Protein AF-A0A9D0NXW2-F1 (afdb_monomer_lite)

Sequence (133 aa):
DLGRDDPGRIAQLAGTERLMARVRELRPDYYYGGVYLFYGVYYGGRAPMLGGDFAKAEQNFARAGEVTGGKLLMIDVLQAEYLERQRLERQRFRQLLERVINDPVGSFPEMALANQIARQRARHLLAREADWF

Foldseek 3Di:
DQPLVDPVSVVVVVVVVVVLVVCCVPPCCPPLNVSLLVQLLVQQQDDVVSNHDLVSNVVSLVVSCVSNVVQQLLSLLSCLVRHCLSVVVLVSSLVSLVCLLPPDQPSPVVCNVSSVVSNVSSVVVVVCSVVRD

Radius of gyration: 14.72 Å; chains: 1; bounding box: 40×32×39 Å

Secondary structure (DSSP, 8-state):
---TT-HHHHHHHHHHHHHHHHHHHH-TTHHHHHHHHHHHHHHHTS-GGGT--HHHHHHHHHHHHHHTTT--THHHHHHIIIIIHHHT-HHHHHHHHHHHHHSPTTSSGGGHHHHHHHHHHHHHHHHTHHHH-

pLDDT: mean 92.66, std 10.64, range [49.94, 98.81]

Structure (mmCIF, N/CA/C/O backbone):
data_AF-A0A9D0NXW2-F1
#
_entry.id   AF-A0A9D0NXW2-F1
#
loop_
_atom_site.group_PDB
_atom_site.id
_atom_site.type_symbol
_atom_site.label_atom_id
_atom_site.label_alt_id
_atom_site.label_comp_id
_atom_site.label_asym_id
_atom_site.label_entity_id
_atom_site.label_seq_id
_atom_site.pdbx_PDB_ins_code
_atom_site.Cartn_x
_atom_site.Cartn_y
_atom_site.Cartn_z
_atom_site.occupancy
_atom_site.B_iso_or_equiv
_atom_site.auth_seq_id
_atom_site.auth_comp_id
_atom_site.auth_asym_id
_atom_site.auth_atom_id
_atom_site.pdbx_PDB_model_num
ATOM 1 N N . ASP A 1 1 ? 6.777 -12.926 -1.938 1.00 49.94 1 ASP A N 1
ATOM 2 C CA . ASP A 1 1 ? 6.481 -13.490 -3.261 1.00 49.94 1 ASP A CA 1
ATOM 3 C C . ASP A 1 1 ? 5.053 -14.024 -3.239 1.00 49.94 1 ASP A C 1
ATOM 5 O O . ASP A 1 1 ? 4.720 -14.757 -2.316 1.00 49.94 1 ASP A O 1
ATOM 9 N N . LEU A 1 2 ? 4.183 -13.578 -4.151 1.00 55.66 2 LEU A N 1
ATOM 10 C CA . LEU A 1 2 ? 2.788 -14.047 -4.233 1.00 55.66 2 LEU A CA 1
ATOM 11 C C . LEU A 1 2 ? 2.678 -15.415 -4.939 1.00 55.66 2 LEU A C 1
ATOM 13 O O . LEU A 1 2 ? 1.563 -15.904 -5.122 1.00 55.66 2 LEU A O 1
ATOM 17 N N . GLY A 1 3 ? 3.810 -16.029 -5.316 1.00 55.75 3 GLY A N 1
ATOM 18 C CA . GLY A 1 3 ? 3.851 -17.247 -6.128 1.00 55.75 3 GLY A CA 1
ATOM 19 C C . GLY A 1 3 ? 3.289 -16.969 -7.517 1.00 55.75 3 GLY A C 1
ATOM 20 O O . GLY A 1 3 ? 2.368 -17.638 -7.976 1.00 55.75 3 GLY A O 1
ATOM 21 N N . ARG A 1 4 ? 3.769 -15.877 -8.127 1.00 58.50 4 ARG A N 1
ATOM 22 C CA . ARG A 1 4 ? 3.255 -15.328 -9.396 1.00 58.50 4 ARG A CA 1
ATOM 23 C C . ARG A 1 4 ? 3.471 -16.265 -10.590 1.00 58.50 4 ARG A C 1
ATOM 25 O O . ARG A 1 4 ? 2.862 -16.056 -11.632 1.00 58.50 4 ARG A O 1
ATOM 32 N N . ASP A 1 5 ? 4.331 -17.255 -10.421 1.00 62.09 5 ASP A N 1
ATOM 33 C CA . ASP A 1 5 ? 4.790 -18.254 -11.379 1.00 62.09 5 ASP A CA 1
ATOM 34 C C . ASP A 1 5 ? 4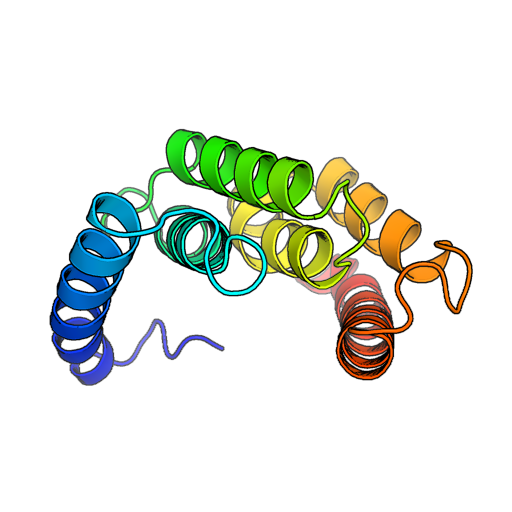.179 -19.650 -11.153 1.00 62.09 5 ASP A C 1
ATOM 36 O O . ASP A 1 5 ? 4.440 -20.554 -11.941 1.00 62.09 5 ASP A O 1
ATOM 40 N N . ASP A 1 6 ? 3.334 -19.830 -10.129 1.00 67.12 6 ASP A N 1
ATOM 41 C CA . ASP A 1 6 ? 2.669 -21.103 -9.822 1.00 67.12 6 ASP A CA 1
ATOM 42 C C . ASP A 1 6 ? 1.216 -21.130 -10.358 1.00 67.12 6 ASP A C 1
ATOM 44 O O . ASP A 1 6 ? 0.334 -20.450 -9.809 1.00 67.12 6 ASP A O 1
ATOM 48 N N . PRO A 1 7 ? 0.912 -21.952 -11.386 1.00 61.62 7 PRO A N 1
ATOM 49 C CA . PRO A 1 7 ? -0.432 -22.074 -11.951 1.00 61.62 7 PRO A CA 1
ATOM 50 C C . PRO A 1 7 ? -1.505 -22.501 -10.936 1.00 61.62 7 PRO A C 1
ATOM 52 O O . PRO A 1 7 ? -2.658 -22.080 -11.048 1.00 61.62 7 PRO A O 1
ATOM 55 N N . GLY A 1 8 ? -1.153 -23.293 -9.915 1.00 61.44 8 GLY A N 1
ATOM 56 C CA . GLY A 1 8 ? -2.091 -23.747 -8.882 1.00 61.44 8 GLY A CA 1
ATOM 57 C C . GLY A 1 8 ? -2.624 -22.607 -8.008 1.00 61.44 8 GLY A C 1
ATOM 58 O O . GLY A 1 8 ? -3.759 -22.655 -7.521 1.00 61.44 8 GLY A O 1
ATOM 59 N N . ARG A 1 9 ? -1.851 -21.524 -7.863 1.00 64.50 9 ARG A N 1
ATOM 60 C CA . ARG A 1 9 ? -2.241 -20.336 -7.085 1.00 64.50 9 ARG A CA 1
ATOM 61 C C . ARG A 1 9 ? -3.225 -19.442 -7.835 1.00 64.50 9 ARG A C 1
ATOM 63 O O . ARG A 1 9 ? -4.000 -18.729 -7.198 1.00 64.50 9 ARG A O 1
ATOM 70 N N . ILE A 1 10 ? -3.272 -19.532 -9.167 1.00 62.97 10 ILE A N 1
ATOM 71 C CA . ILE A 1 10 ? -4.243 -18.809 -10.004 1.00 62.97 10 ILE A CA 1
ATOM 72 C C . ILE A 1 10 ? -5.673 -19.302 -9.722 1.00 62.97 10 ILE A C 1
ATOM 74 O O . ILE A 1 10 ? -6.596 -18.497 -9.609 1.00 62.97 10 ILE A O 1
ATOM 78 N N . ALA A 1 11 ? -5.870 -20.608 -9.521 1.00 64.62 11 ALA A N 1
ATOM 79 C CA . ALA A 1 11 ? -7.185 -21.165 -9.193 1.00 64.62 11 ALA A CA 1
ATOM 80 C C . ALA A 1 11 ? -7.671 -20.755 -7.784 1.00 64.62 11 ALA A C 1
ATOM 82 O O . ALA A 1 11 ? -8.831 -20.377 -7.604 1.00 64.62 11 ALA A O 1
ATOM 83 N N . GLN A 1 12 ? -6.782 -20.762 -6.782 1.00 71.00 12 GLN A N 1
ATOM 84 C CA . GLN A 1 12 ? -7.103 -20.315 -5.413 1.00 71.00 12 GLN A CA 1
ATOM 85 C C . GLN A 1 12 ? -7.441 -18.821 -5.345 1.00 71.00 12 GLN A C 1
ATOM 87 O O . GLN A 1 12 ? -8.249 -18.375 -4.520 1.00 71.00 12 GLN A O 1
ATOM 92 N N . LEU A 1 13 ? -6.844 -18.042 -6.241 1.00 77.50 13 LEU A N 1
ATOM 93 C CA . LEU A 1 13 ? -7.064 -16.614 -6.325 1.00 77.50 13 LEU A CA 1
ATOM 94 C C . LEU A 1 13 ? -8.510 -16.271 -6.709 1.00 77.50 13 LEU A C 1
ATOM 96 O O . LEU A 1 13 ? -9.092 -15.384 -6.090 1.00 77.50 13 LEU A O 1
ATOM 100 N N . ALA A 1 14 ? -9.111 -17.001 -7.653 1.00 82.12 14 ALA A N 1
ATOM 101 C CA . ALA A 1 14 ? -10.511 -16.803 -8.039 1.00 82.12 14 ALA A CA 1
ATOM 102 C C . ALA A 1 14 ? -11.487 -17.119 -6.887 1.00 82.12 14 ALA A C 1
ATOM 104 O O . ALA A 1 14 ? -12.525 -16.479 -6.733 1.00 82.12 14 ALA A O 1
ATOM 105 N N . GLY A 1 15 ? -11.158 -18.099 -6.039 1.00 87.75 15 GLY A N 1
ATOM 106 C CA . GLY A 1 15 ? -11.914 -18.367 -4.812 1.00 87.75 15 GLY A CA 1
ATOM 107 C C . GLY A 1 15 ? -11.821 -17.213 -3.812 1.00 87.75 15 GLY A C 1
ATOM 108 O O . GLY A 1 15 ? -12.841 -16.732 -3.322 1.00 87.75 15 GLY A O 1
ATOM 109 N N . THR A 1 16 ? -10.600 -16.740 -3.557 1.00 90.31 16 THR A N 1
ATOM 110 C CA . THR A 1 16 ? -10.338 -15.621 -2.638 1.00 90.31 16 THR A CA 1
ATOM 111 C C . THR A 1 16 ? -11.006 -14.326 -3.102 1.00 90.31 16 THR A C 1
ATOM 113 O O . THR A 1 16 ? -11.591 -13.612 -2.292 1.00 90.31 16 THR A O 1
ATOM 116 N N . GLU A 1 17 ? -10.960 -14.031 -4.402 1.00 92.00 17 GLU A N 1
ATOM 117 C CA . GLU A 1 17 ? -11.554 -12.824 -4.983 1.00 92.00 17 GLU A CA 1
ATOM 118 C C . GLU A 1 17 ? -13.076 -12.792 -4.792 1.00 92.00 17 GLU A C 1
ATOM 120 O O . GLU A 1 17 ? -13.592 -11.786 -4.314 1.00 92.00 17 GLU A O 1
ATOM 125 N N . ARG A 1 18 ? -13.780 -13.917 -4.990 1.00 93.56 18 ARG A N 1
ATOM 126 C CA . ARG A 1 18 ? -15.225 -14.013 -4.703 1.00 93.56 18 ARG A CA 1
ATOM 127 C C . ARG A 1 18 ? -15.567 -13.742 -3.237 1.00 93.56 18 ARG A C 1
ATOM 129 O O . ARG A 1 18 ? -16.560 -13.077 -2.947 1.00 93.56 18 ARG A O 1
ATOM 136 N N . LEU A 1 19 ? -14.759 -14.246 -2.303 1.00 94.56 19 LEU A N 1
ATOM 137 C CA . LEU A 1 19 ? -14.956 -13.969 -0.876 1.00 94.56 19 LEU A CA 1
ATOM 138 C C . LEU A 1 19 ? -14.735 -12.485 -0.568 1.00 94.56 19 LEU A C 1
ATOM 140 O O . LEU A 1 19 ? -15.530 -11.878 0.146 1.00 94.56 19 LEU A O 1
ATOM 144 N N . MET A 1 20 ? -13.692 -11.885 -1.139 1.00 96.06 20 MET A N 1
ATOM 145 C CA . MET A 1 20 ? -13.389 -10.467 -0.953 1.00 96.06 20 MET A CA 1
ATOM 146 C C . MET A 1 20 ? -14.440 -9.556 -1.592 1.00 96.06 20 MET A C 1
ATOM 148 O O . MET A 1 20 ? -14.812 -8.552 -0.985 1.00 96.06 20 MET A O 1
ATOM 152 N N . ALA A 1 21 ? -14.998 -9.928 -2.745 1.00 96.19 21 ALA A N 1
ATOM 153 C CA . ALA A 1 21 ? -16.149 -9.249 -3.333 1.00 96.19 21 ALA A CA 1
ATOM 154 C C . ALA A 1 21 ? -17.331 -9.240 -2.353 1.00 96.19 21 ALA A C 1
ATOM 156 O O . ALA A 1 21 ? -17.911 -8.187 -2.082 1.00 96.19 21 ALA A O 1
ATOM 157 N N . ARG A 1 22 ? -17.616 -10.380 -1.709 1.00 97.38 22 ARG A N 1
ATOM 158 C CA . ARG A 1 22 ? -18.684 -10.456 -0.706 1.00 97.38 22 ARG A CA 1
ATOM 159 C C . ARG A 1 22 ? -18.399 -9.615 0.542 1.00 97.38 22 ARG A C 1
ATOM 161 O O . ARG A 1 22 ? -19.312 -8.989 1.074 1.00 97.38 22 ARG A O 1
ATOM 168 N N . VAL A 1 23 ? -17.150 -9.560 1.008 1.00 96.94 23 VAL A N 1
ATOM 169 C CA . VAL A 1 23 ? -16.754 -8.673 2.120 1.00 96.94 23 VAL A CA 1
ATOM 170 C C . VAL A 1 23 ? -16.987 -7.207 1.752 1.00 96.94 23 VAL A C 1
ATOM 172 O O . VAL A 1 23 ? -17.536 -6.462 2.564 1.00 96.94 23 VAL A O 1
ATOM 175 N N . ARG A 1 24 ? -16.624 -6.804 0.528 1.00 96.88 24 ARG A N 1
ATOM 176 C CA . ARG A 1 24 ? -16.826 -5.439 0.022 1.00 96.88 24 ARG A CA 1
ATOM 177 C C . ARG A 1 24 ? -18.296 -5.035 0.003 1.00 96.88 24 ARG A C 1
ATOM 179 O O . ARG A 1 24 ? -18.598 -3.906 0.367 1.00 96.88 24 ARG A O 1
ATOM 186 N N . GLU A 1 25 ? -19.185 -5.934 -0.408 1.00 97.12 25 GLU A N 1
ATOM 187 C CA . GLU A 1 25 ? -20.632 -5.685 -0.396 1.00 97.12 25 GLU A CA 1
ATOM 188 C C . GLU A 1 25 ? -21.187 -5.545 1.024 1.00 97.12 25 GLU A C 1
ATOM 190 O O . GLU A 1 25 ? -22.042 -4.702 1.275 1.00 97.12 25 GLU A O 1
ATOM 195 N N . LEU A 1 26 ? -20.727 -6.392 1.949 1.00 97.75 26 LEU A N 1
ATOM 196 C CA . LEU A 1 26 ? -21.294 -6.468 3.293 1.00 97.75 26 LEU A CA 1
ATOM 197 C C . LEU A 1 26 ? -20.786 -5.360 4.213 1.00 97.75 26 LEU A C 1
ATOM 199 O O . LEU A 1 26 ? -21.581 -4.699 4.876 1.00 97.75 26 LEU A O 1
ATOM 203 N N . ARG A 1 27 ? -19.462 -5.211 4.323 1.00 96.69 27 ARG A N 1
ATOM 204 C CA . ARG A 1 27 ? -18.799 -4.255 5.221 1.00 96.69 27 ARG A CA 1
ATOM 205 C C . ARG A 1 27 ? -17.416 -3.896 4.669 1.00 96.69 27 ARG A C 1
ATOM 207 O O . ARG A 1 27 ? -16.425 -4.490 5.100 1.00 96.69 27 ARG A O 1
ATOM 214 N N . PRO A 1 28 ? -17.323 -2.925 3.749 1.00 92.12 28 PRO A N 1
ATOM 215 C CA . PRO A 1 28 ? -16.067 -2.611 3.073 1.00 92.12 28 PRO A CA 1
ATOM 216 C C . PRO A 1 28 ? -14.968 -2.089 4.013 1.00 92.12 28 PRO A C 1
ATOM 218 O O . PRO A 1 28 ? -13.791 -2.333 3.767 1.00 92.12 28 PRO A O 1
ATOM 221 N N . ASP A 1 29 ? -15.337 -1.462 5.131 1.00 95.12 29 ASP A N 1
ATOM 222 C CA . ASP A 1 29 ? -14.377 -0.916 6.100 1.00 95.12 29 ASP A CA 1
ATOM 223 C C . ASP A 1 29 ? -13.985 -1.926 7.198 1.00 95.12 29 ASP A C 1
ATOM 225 O O . ASP A 1 29 ? -13.195 -1.615 8.093 1.00 95.12 29 ASP A O 1
ATOM 229 N N . TYR A 1 30 ? -14.509 -3.159 7.148 1.00 94.75 30 TYR A N 1
ATOM 230 C CA . TYR A 1 30 ? -14.174 -4.196 8.124 1.00 94.75 30 TYR A CA 1
ATOM 231 C C . TYR A 1 30 ? -12.666 -4.471 8.164 1.00 94.75 30 TYR A C 1
ATOM 233 O O . TYR A 1 30 ? -11.997 -4.513 7.130 1.00 94.75 30 TYR A O 1
ATOM 241 N N . TYR A 1 31 ? -12.149 -4.689 9.379 1.00 93.25 31 TYR A N 1
ATOM 242 C CA . TYR A 1 31 ? -10.736 -4.963 9.641 1.00 93.25 31 TYR A CA 1
ATOM 243 C C . TYR A 1 31 ? -9.817 -3.954 8.934 1.00 93.25 31 TYR A C 1
ATOM 245 O O . TYR A 1 31 ? -8.992 -4.315 8.095 1.00 93.25 31 TYR A O 1
ATOM 253 N N . TYR A 1 32 ? -10.003 -2.669 9.258 1.00 95.44 32 TYR A N 1
ATOM 254 C CA . TYR A 1 32 ? -9.174 -1.565 8.761 1.00 95.44 32 TYR A CA 1
ATOM 255 C C . TYR A 1 32 ? -9.209 -1.401 7.232 1.00 95.44 32 TYR A C 1
ATOM 257 O O . TYR A 1 32 ? -8.208 -1.040 6.617 1.00 95.44 32 TYR A O 1
ATOM 265 N N . GLY A 1 33 ? -10.351 -1.700 6.602 1.00 95.50 33 GLY A N 1
ATOM 266 C CA . GLY A 1 33 ? -10.490 -1.620 5.146 1.00 95.50 33 GLY A CA 1
ATOM 267 C C . GLY A 1 33 ? -9.688 -2.694 4.408 1.00 95.50 33 GLY A C 1
ATOM 268 O O . GLY A 1 33 ? -9.244 -2.473 3.279 1.00 95.50 33 GLY A O 1
ATOM 269 N N . GLY A 1 34 ? -9.488 -3.864 5.025 1.00 95.50 34 GLY A N 1
ATOM 270 C CA . GLY A 1 34 ? -8.646 -4.936 4.487 1.00 95.50 34 GLY A CA 1
ATOM 271 C C . GLY A 1 34 ? -9.032 -5.391 3.075 1.00 95.50 3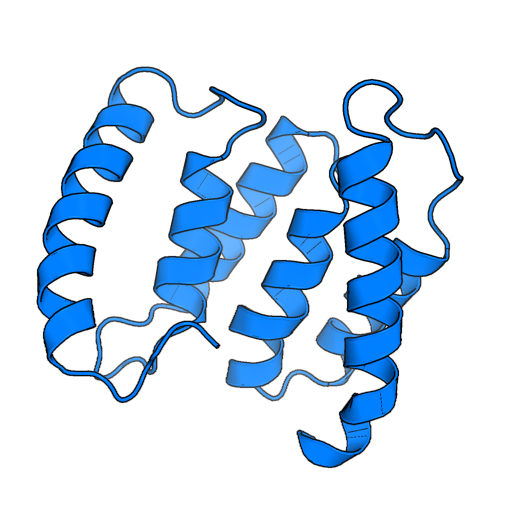4 GLY A C 1
ATOM 272 O O . GLY A 1 34 ? -8.166 -5.801 2.303 1.00 95.50 34 GLY A O 1
ATOM 273 N N . VAL A 1 35 ? -10.305 -5.249 2.687 1.00 97.62 35 VAL A N 1
ATOM 274 C CA . VAL A 1 35 ? -10.756 -5.550 1.321 1.00 97.62 35 VAL A CA 1
ATOM 275 C C . VAL A 1 35 ? -10.171 -4.588 0.285 1.00 97.62 35 VAL A C 1
ATOM 277 O O . VAL A 1 35 ? -9.848 -4.998 -0.827 1.00 97.62 35 VAL A O 1
ATOM 280 N N . TYR A 1 36 ? -9.988 -3.314 0.631 1.00 98.38 36 TYR A N 1
ATOM 281 C CA . TYR A 1 36 ? -9.329 -2.349 -0.243 1.00 98.38 36 TYR A CA 1
ATOM 282 C C . TYR A 1 36 ? -7.850 -2.689 -0.377 1.00 98.38 36 TYR A C 1
ATOM 284 O O . TYR A 1 36 ? -7.347 -2.785 -1.490 1.00 98.38 36 TYR A O 1
ATOM 292 N N . LEU A 1 37 ? -7.174 -3.007 0.730 1.00 97.44 37 LEU A N 1
ATOM 293 C CA . LEU A 1 37 ? -5.775 -3.430 0.684 1.00 97.44 37 LEU A CA 1
ATOM 294 C C . LEU A 1 37 ? -5.582 -4.694 -0.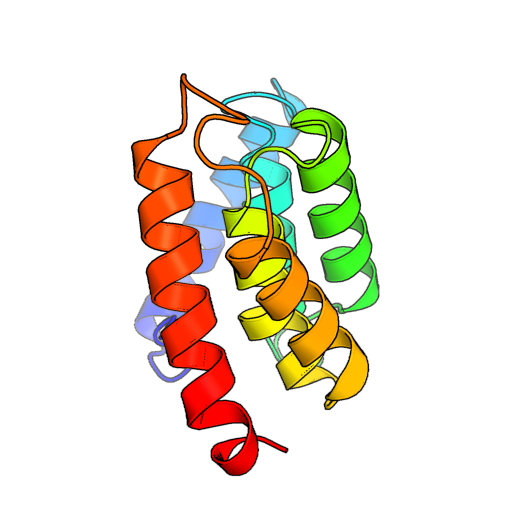172 1.00 97.44 37 LEU A C 1
ATOM 296 O O . LEU A 1 37 ? -4.660 -4.754 -0.988 1.00 97.44 37 LEU A O 1
ATOM 300 N N . PHE A 1 38 ? -6.490 -5.670 -0.046 1.00 96.81 38 PHE A N 1
ATOM 301 C CA . PHE A 1 38 ? -6.520 -6.851 -0.907 1.00 96.81 38 PHE A CA 1
ATOM 302 C C . PHE A 1 38 ? -6.608 -6.463 -2.382 1.00 96.81 38 PHE A C 1
ATOM 304 O O . PHE A 1 38 ? -5.764 -6.892 -3.164 1.00 96.81 38 PHE A O 1
ATOM 311 N N . TYR A 1 39 ? -7.591 -5.645 -2.770 1.00 97.62 39 TYR A N 1
ATOM 312 C CA . TYR A 1 39 ? -7.769 -5.279 -4.174 1.00 97.62 39 TYR A CA 1
ATOM 313 C C . TYR A 1 39 ? -6.641 -4.377 -4.704 1.00 97.62 39 TYR A C 1
ATOM 315 O O . TYR A 1 39 ? -6.303 -4.470 -5.883 1.00 97.62 39 TYR A O 1
ATOM 323 N N . GLY A 1 40 ? -6.000 -3.578 -3.846 1.00 98.06 40 GLY A N 1
ATOM 324 C CA . GLY A 1 40 ? -4.786 -2.827 -4.178 1.00 98.06 40 GLY A CA 1
ATOM 325 C C . GLY A 1 40 ? -3.660 -3.756 -4.633 1.00 98.06 40 GLY A C 1
ATOM 326 O O . GLY A 1 40 ? -3.132 -3.621 -5.737 1.00 98.06 40 GLY A O 1
ATOM 327 N N . VAL A 1 41 ? -3.357 -4.776 -3.826 1.00 96.75 41 VAL A N 1
ATOM 328 C CA . VAL A 1 41 ? -2.353 -5.799 -4.164 1.00 96.75 41 VAL A CA 1
ATOM 329 C C . VAL A 1 41 ? -2.808 -6.679 -5.331 1.00 96.75 41 VAL A C 1
ATOM 331 O O . VAL A 1 41 ? -1.997 -7.011 -6.192 1.00 96.75 41 VAL A O 1
ATOM 334 N N . TYR A 1 42 ? -4.093 -7.041 -5.385 1.00 94.69 42 TYR A N 1
ATOM 335 C CA . TYR A 1 42 ? -4.682 -7.872 -6.435 1.00 94.69 42 TYR A CA 1
ATOM 336 C C . TYR A 1 42 ? -4.461 -7.248 -7.814 1.00 94.69 42 TYR A C 1
ATOM 338 O O . TYR A 1 42 ? -3.916 -7.900 -8.700 1.00 94.69 42 TYR A O 1
ATOM 346 N N . TYR A 1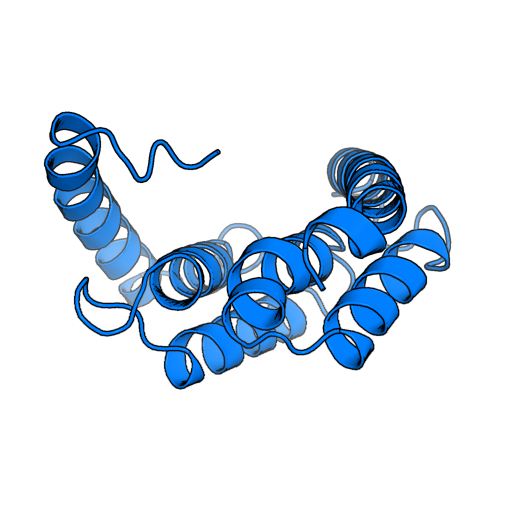 43 ? -4.853 -5.986 -7.991 1.00 96.44 43 TYR A N 1
ATOM 347 C CA . TYR A 1 43 ? -4.732 -5.315 -9.280 1.00 96.44 43 TYR A CA 1
ATOM 348 C C . TYR A 1 43 ? -3.318 -4.807 -9.559 1.00 96.44 43 TYR A C 1
ATOM 350 O O . TYR A 1 43 ? -2.880 -4.861 -10.705 1.00 96.44 43 TYR A O 1
ATOM 358 N N . GLY A 1 44 ? -2.599 -4.322 -8.541 1.00 95.94 44 GLY A N 1
ATOM 359 C CA . GLY A 1 44 ? -1.248 -3.787 -8.720 1.00 95.94 44 GLY A CA 1
ATOM 360 C C . GLY A 1 44 ? -0.238 -4.893 -8.992 1.00 95.94 44 GLY A C 1
ATOM 361 O O . GLY A 1 44 ? 0.609 -4.776 -9.866 1.00 95.94 44 GLY A O 1
ATOM 362 N N . GLY A 1 45 ? -0.370 -6.021 -8.296 1.00 90.06 45 GLY A N 1
ATOM 363 C CA . GLY A 1 45 ? 0.605 -7.099 -8.316 1.00 90.06 45 GLY A CA 1
ATOM 364 C C . GLY A 1 45 ? 0.623 -7.972 -9.572 1.00 90.06 45 GLY A C 1
ATOM 365 O O . GLY A 1 45 ? 1.343 -8.974 -9.545 1.00 90.06 45 GLY A O 1
ATOM 366 N N . ARG A 1 46 ? -0.144 -7.639 -10.618 1.00 89.19 46 ARG A N 1
ATOM 367 C CA . ARG A 1 46 ? -0.237 -8.389 -11.880 1.00 89.19 46 ARG A CA 1
ATOM 368 C C . ARG A 1 46 ? 0.035 -7.490 -13.076 1.00 89.19 46 ARG A C 1
ATOM 370 O O . ARG A 1 46 ? -0.318 -6.316 -13.071 1.00 89.19 46 ARG A O 1
ATOM 377 N N . ALA A 1 47 ? 0.593 -8.077 -14.130 1.00 88.25 47 ALA A N 1
ATOM 378 C CA . ALA A 1 47 ? 0.672 -7.416 -15.425 1.00 88.25 47 ALA A CA 1
ATOM 379 C C . ALA A 1 47 ? -0.744 -7.186 -16.001 1.00 88.25 47 ALA A C 1
ATOM 381 O O . ALA A 1 47 ? -1.625 -8.022 -15.768 1.00 88.25 47 ALA A O 1
ATOM 382 N N . PRO A 1 48 ? -0.972 -6.128 -16.806 1.00 89.81 48 PRO A N 1
ATOM 383 C CA . PRO A 1 48 ? -2.281 -5.855 -17.411 1.00 89.81 48 PRO A CA 1
ATOM 384 C C . PRO A 1 48 ? -2.867 -7.040 -18.191 1.00 89.81 48 PRO A C 1
ATOM 386 O O . PRO A 1 48 ? -4.044 -7.360 -18.051 1.00 89.81 48 PRO A O 1
ATOM 389 N N . MET A 1 49 ? -2.023 -7.771 -18.928 1.00 87.31 49 MET A N 1
ATOM 390 C CA . MET A 1 49 ? -2.432 -8.966 -19.681 1.00 87.31 49 MET A CA 1
ATOM 391 C C . MET A 1 49 ? -2.936 -10.126 -18.798 1.00 87.31 49 MET A C 1
ATOM 393 O O . MET A 1 49 ? -3.621 -11.013 -19.291 1.00 87.31 49 MET A O 1
ATOM 397 N N . LEU A 1 50 ? -2.619 -10.117 -17.497 1.00 85.62 50 LEU A N 1
ATOM 398 C CA . LEU A 1 50 ? -3.047 -11.110 -16.501 1.00 85.62 50 LEU A CA 1
ATOM 399 C C . LEU A 1 50 ? -4.106 -10.540 -15.536 1.00 85.62 50 LEU A C 1
ATOM 401 O O . LEU A 1 50 ? -4.234 -11.000 -14.400 1.00 85.62 50 LEU A O 1
ATOM 405 N N . GLY A 1 51 ? -4.841 -9.507 -15.962 1.00 86.31 51 GLY A N 1
ATOM 406 C CA . GLY A 1 51 ? -5.905 -8.881 -15.171 1.00 86.31 51 GLY A CA 1
ATOM 407 C C . GLY A 1 51 ? -5.420 -7.850 -14.148 1.00 86.31 51 GLY A C 1
ATOM 408 O O . GLY A 1 51 ? -6.158 -7.519 -13.218 1.00 86.31 51 GLY A O 1
ATOM 409 N N . GLY A 1 52 ? -4.185 -7.360 -14.286 1.00 92.50 52 GLY A N 1
ATOM 410 C CA . GLY A 1 52 ? -3.714 -6.183 -13.562 1.00 92.50 52 GLY A CA 1
ATOM 411 C C . GLY A 1 52 ? -4.420 -4.908 -14.024 1.00 92.50 52 GLY A C 1
ATOM 412 O O . GLY A 1 52 ? -4.755 -4.758 -15.196 1.00 92.50 52 GLY A O 1
ATOM 413 N N . ASP A 1 53 ? -4.638 -3.978 -13.100 1.00 97.44 53 ASP A N 1
ATOM 414 C CA . ASP A 1 53 ? -5.263 -2.682 -13.381 1.00 97.44 53 ASP A CA 1
ATOM 415 C C . ASP A 1 53 ? -4.713 -1.649 -12.399 1.00 97.44 53 ASP A C 1
ATOM 417 O O . ASP A 1 53 ? -5.159 -1.514 -11.258 1.00 97.44 53 ASP A O 1
ATOM 421 N N . PHE A 1 54 ? -3.676 -0.937 -12.824 1.00 97.44 54 PHE A N 1
ATOM 422 C CA . PHE A 1 54 ? -2.947 -0.050 -11.930 1.00 97.44 54 PHE A CA 1
ATOM 423 C C . PHE A 1 54 ? -3.797 1.116 -11.416 1.00 97.44 54 PHE A C 1
ATOM 425 O O . PHE A 1 54 ? -3.593 1.554 -10.287 1.00 97.44 54 PHE A O 1
ATOM 432 N N . ALA A 1 55 ? -4.757 1.605 -12.205 1.00 98.25 55 ALA A N 1
ATOM 433 C CA . ALA A 1 55 ? -5.657 2.668 -11.767 1.00 98.25 55 ALA A CA 1
ATOM 434 C C . ALA A 1 55 ? -6.577 2.171 -10.644 1.00 98.25 55 ALA A C 1
ATOM 436 O O . ALA A 1 55 ? -6.709 2.830 -9.611 1.00 98.25 55 ALA A O 1
ATOM 437 N N . LYS A 1 56 ? -7.147 0.966 -10.786 1.00 98.38 56 LYS A N 1
ATOM 438 C CA . LYS A 1 56 ? -7.907 0.342 -9.692 1.00 98.38 56 LYS A CA 1
ATOM 439 C C . LYS A 1 56 ? -7.030 0.060 -8.483 1.00 98.38 56 LYS A C 1
ATOM 441 O O . LYS A 1 56 ? -7.491 0.251 -7.360 1.00 98.38 56 LYS A O 1
ATOM 446 N N . ALA A 1 57 ? -5.794 -0.390 -8.679 1.00 98.50 57 ALA A N 1
ATOM 447 C CA . ALA A 1 57 ? -4.869 -0.634 -7.579 1.00 98.50 57 ALA A CA 1
ATOM 448 C C . ALA A 1 57 ? -4.656 0.634 -6.738 1.00 98.50 57 ALA A C 1
ATOM 450 O O . ALA A 1 57 ? -4.844 0.603 -5.524 1.00 98.50 57 ALA A O 1
ATOM 451 N N . GLU A 1 58 ? -4.350 1.755 -7.394 1.00 98.50 58 GLU A N 1
ATOM 452 C CA . GLU A 1 58 ? -4.128 3.058 -6.759 1.00 98.50 58 GLU A CA 1
ATOM 453 C C . GLU A 1 58 ? -5.358 3.542 -5.984 1.00 98.50 58 GLU A C 1
ATOM 455 O O . GLU A 1 58 ? -5.243 3.892 -4.812 1.00 98.50 58 GLU A O 1
ATOM 460 N N . GLN A 1 59 ? -6.550 3.465 -6.586 1.00 98.62 59 GLN A N 1
ATOM 461 C CA . GLN A 1 59 ? -7.808 3.813 -5.910 1.00 98.62 59 GLN A CA 1
ATOM 462 C C . GLN A 1 59 ? -8.037 2.974 -4.645 1.00 98.62 59 GLN A C 1
ATOM 464 O O . GLN A 1 59 ? -8.508 3.475 -3.626 1.00 98.62 59 GLN A O 1
ATOM 469 N N . ASN A 1 60 ? -7.696 1.686 -4.698 1.00 98.62 60 ASN A N 1
ATOM 470 C CA . ASN A 1 60 ? -7.863 0.782 -3.569 1.00 98.62 60 ASN A CA 1
ATOM 471 C C . ASN A 1 60 ? -6.841 1.042 -2.453 1.00 98.62 60 ASN A C 1
ATOM 473 O O . ASN A 1 60 ? -7.219 1.043 -1.284 1.00 98.62 60 ASN A O 1
ATOM 477 N N . PHE A 1 61 ? -5.576 1.315 -2.781 1.00 98.62 61 PHE A N 1
ATOM 478 C CA . PHE A 1 61 ? -4.599 1.724 -1.768 1.00 98.62 61 PHE A CA 1
ATOM 479 C C . PHE A 1 61 ? -4.981 3.056 -1.116 1.00 98.62 61 PHE A C 1
ATOM 481 O O . PHE A 1 61 ? -4.971 3.147 0.111 1.00 98.62 61 PHE A O 1
ATOM 488 N N . ALA A 1 62 ? -5.414 4.042 -1.908 1.00 98.44 62 ALA A N 1
ATOM 489 C CA . ALA A 1 62 ? -5.899 5.320 -1.392 1.00 98.44 62 ALA A CA 1
ATOM 490 C C . ALA A 1 62 ? -7.066 5.122 -0.414 1.00 98.44 62 ALA A C 1
ATOM 492 O O . ALA A 1 62 ? -7.021 5.610 0.715 1.00 98.44 62 ALA A O 1
ATOM 493 N N . ARG A 1 63 ? -8.062 4.309 -0.790 1.00 98.38 63 ARG A N 1
ATOM 494 C CA . ARG A 1 63 ? -9.217 4.031 0.069 1.00 98.38 63 ARG A CA 1
ATOM 495 C C . ARG A 1 63 ? -8.845 3.276 1.348 1.00 98.38 63 ARG A C 1
ATOM 497 O O . ARG A 1 63 ? -9.370 3.594 2.411 1.00 98.38 63 ARG A O 1
ATOM 504 N N . ALA A 1 64 ? -7.917 2.318 1.282 1.00 98.06 64 ALA A N 1
ATOM 505 C CA . ALA A 1 64 ? -7.382 1.670 2.483 1.00 98.06 64 ALA A CA 1
ATOM 506 C C . ALA A 1 64 ? -6.704 2.696 3.415 1.00 98.06 64 ALA A C 1
ATOM 508 O O . ALA A 1 64 ? -6.875 2.653 4.637 1.00 98.06 64 ALA A O 1
ATOM 509 N N . GLY A 1 65 ? -5.954 3.641 2.837 1.00 97.62 65 GLY A N 1
ATOM 510 C CA . GLY A 1 65 ? -5.334 4.744 3.565 1.00 97.62 65 GLY A CA 1
ATOM 511 C C . GLY A 1 65 ? -6.370 5.615 4.274 1.00 97.62 65 GLY A C 1
ATOM 512 O O . GLY A 1 65 ? -6.233 5.867 5.468 1.00 97.62 65 GLY A O 1
ATOM 513 N N . GLU A 1 66 ? -7.441 6.002 3.581 1.00 98.00 66 GLU A N 1
ATOM 514 C CA . GLU A 1 66 ? -8.544 6.791 4.147 1.00 98.00 66 GLU A CA 1
ATOM 515 C C . GLU A 1 66 ? -9.204 6.098 5.346 1.00 98.00 66 GLU A C 1
ATOM 517 O O . GLU A 1 66 ? -9.349 6.715 6.400 1.00 98.00 66 GLU A O 1
ATOM 522 N N . VAL A 1 67 ? -9.540 4.807 5.223 1.00 97.44 67 VAL A N 1
ATOM 523 C CA . VAL A 1 67 ? -10.200 4.035 6.296 1.00 97.44 67 VAL A CA 1
ATOM 524 C C . VAL A 1 67 ? -9.362 3.996 7.576 1.00 97.44 67 VAL A C 1
ATOM 526 O O . VAL A 1 67 ? -9.902 3.970 8.680 1.00 97.44 67 VAL A O 1
ATOM 529 N N . THR A 1 68 ? -8.036 4.015 7.448 1.00 95.38 68 THR A N 1
ATOM 530 C CA . THR A 1 68 ? -7.116 3.966 8.595 1.00 95.38 68 THR A CA 1
ATOM 531 C C . THR A 1 68 ? -6.589 5.336 9.012 1.00 95.38 68 THR A C 1
ATOM 533 O O . THR A 1 68 ? -5.761 5.421 9.921 1.00 95.38 68 THR A O 1
ATOM 536 N N . GLY A 1 69 ? -7.016 6.414 8.345 1.00 96.06 69 GLY A N 1
ATOM 537 C CA . GLY A 1 69 ? -6.441 7.749 8.518 1.00 96.06 69 GLY A CA 1
ATOM 538 C C . GLY A 1 69 ? -4.935 7.793 8.237 1.00 96.06 69 GLY A C 1
ATOM 539 O O . GLY A 1 69 ? -4.215 8.568 8.860 1.00 96.06 69 GLY A O 1
ATOM 540 N N . GLY A 1 70 ? -4.439 6.909 7.367 1.00 9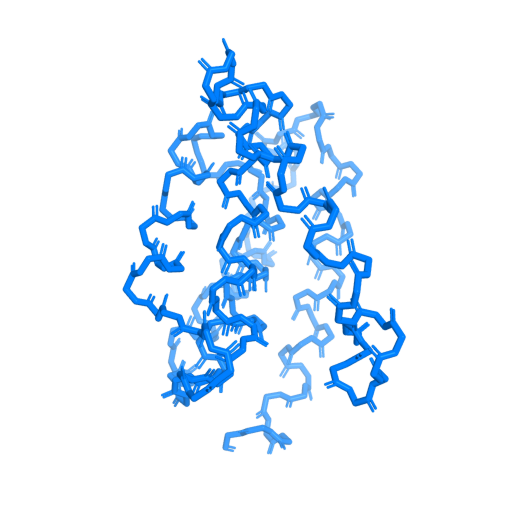5.94 70 GLY A N 1
ATOM 541 C CA . GLY A 1 70 ? -3.024 6.787 7.020 1.00 95.94 70 GLY A CA 1
ATOM 542 C C . GLY A 1 70 ? -2.137 6.215 8.129 1.00 95.94 70 GLY A C 1
ATOM 543 O O . GLY A 1 70 ? -0.917 6.329 8.031 1.00 95.94 70 GLY A O 1
ATOM 544 N N . LYS A 1 71 ? -2.727 5.629 9.178 1.00 97.00 71 LYS A N 1
ATOM 545 C CA . LYS A 1 71 ? -2.002 5.128 10.3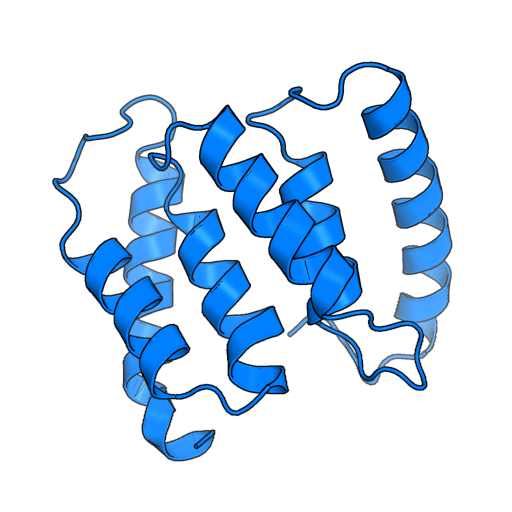54 1.00 97.00 71 LYS A CA 1
ATOM 546 C C . LYS A 1 71 ? -1.544 3.674 10.223 1.00 97.00 71 LYS A C 1
ATOM 548 O O . LYS A 1 71 ? -0.646 3.250 10.950 1.00 97.00 71 LYS A O 1
ATOM 553 N N . LEU A 1 72 ? -2.151 2.889 9.326 1.00 97.75 72 LEU A N 1
ATOM 554 C CA . LEU A 1 72 ? -1.722 1.516 9.050 1.00 97.75 72 LEU A CA 1
ATOM 555 C C . LEU A 1 72 ? -0.631 1.512 7.973 1.00 97.75 72 LEU A C 1
ATOM 557 O O . LEU A 1 72 ? -0.907 1.494 6.775 1.00 97.75 72 LEU A O 1
ATOM 561 N N . LEU A 1 73 ? 0.626 1.475 8.407 1.00 98.44 73 LEU A N 1
ATOM 562 C CA . LEU A 1 73 ? 1.796 1.689 7.546 1.00 98.44 73 LEU A CA 1
ATOM 563 C C . LEU A 1 73 ? 2.012 0.590 6.499 1.00 98.44 73 LEU A C 1
ATOM 565 O O . LEU A 1 73 ? 2.685 0.803 5.494 1.00 98.44 73 LEU A O 1
ATOM 569 N N . MET A 1 74 ? 1.440 -0.597 6.711 1.00 98.19 74 MET A N 1
ATOM 570 C CA . MET A 1 74 ? 1.549 -1.697 5.750 1.00 98.19 74 MET A CA 1
ATOM 571 C C . MET A 1 74 ? 0.904 -1.358 4.395 1.00 98.19 74 MET A C 1
ATOM 573 O O . MET A 1 74 ? 1.290 -1.937 3.383 1.00 98.19 74 MET A O 1
ATOM 577 N N . ILE A 1 75 ? -0.042 -0.414 4.357 1.00 98.62 75 ILE A N 1
ATOM 578 C CA . ILE A 1 75 ? -0.680 0.042 3.115 1.00 98.62 75 ILE A CA 1
ATOM 579 C C . ILE A 1 75 ? 0.366 0.662 2.180 1.00 98.62 75 ILE A C 1
ATOM 581 O O . ILE A 1 75 ? 0.507 0.203 1.048 1.00 98.62 75 ILE A O 1
ATOM 585 N N . ASP A 1 76 ? 1.160 1.613 2.681 1.00 98.75 76 ASP A N 1
ATOM 586 C CA . ASP A 1 76 ? 2.218 2.291 1.918 1.00 98.75 76 ASP A CA 1
ATOM 587 C C . ASP A 1 76 ? 3.305 1.302 1.460 1.00 98.75 76 ASP A C 1
ATOM 589 O O . ASP A 1 76 ? 3.760 1.343 0.315 1.00 98.75 76 ASP A O 1
ATOM 593 N N . VAL A 1 77 ? 3.681 0.353 2.329 1.00 98.69 77 VAL A N 1
ATOM 594 C CA . VAL A 1 77 ? 4.662 -0.699 2.003 1.00 98.69 77 VAL A CA 1
ATOM 595 C C . VAL A 1 77 ? 4.186 -1.569 0.843 1.00 98.69 77 VAL A C 1
ATOM 597 O O . VAL A 1 77 ? 4.947 -1.855 -0.083 1.00 98.69 77 VAL A O 1
ATOM 600 N N . LEU A 1 78 ? 2.926 -2.006 0.885 1.00 98.50 78 LEU A N 1
ATOM 601 C CA . LEU A 1 78 ? 2.363 -2.858 -0.155 1.00 98.50 78 LEU A CA 1
ATOM 602 C C . LEU A 1 78 ? 2.111 -2.081 -1.450 1.00 98.50 78 LEU A C 1
ATOM 604 O O . LEU A 1 78 ? 2.332 -2.639 -2.524 1.00 98.50 78 LEU A O 1
ATOM 608 N N . GLN A 1 79 ? 1.730 -0.805 -1.381 1.00 98.75 79 GLN A N 1
ATOM 609 C CA . GLN A 1 79 ? 1.637 0.035 -2.572 1.00 98.75 79 GLN A CA 1
ATOM 610 C C . GLN A 1 79 ? 3.000 0.168 -3.259 1.00 98.75 79 GLN A C 1
ATOM 612 O O . GLN A 1 79 ? 3.103 -0.078 -4.462 1.00 98.75 79 GLN A O 1
ATOM 617 N N . ALA A 1 80 ? 4.063 0.462 -2.507 1.00 98.50 80 ALA A N 1
ATOM 618 C CA . ALA A 1 80 ? 5.411 0.541 -3.061 1.00 98.50 80 ALA A CA 1
ATOM 619 C C . ALA A 1 80 ? 5.818 -0.780 -3.751 1.00 98.50 80 ALA A C 1
ATOM 621 O O . ALA A 1 80 ? 6.209 -0.796 -4.919 1.00 98.50 80 ALA A O 1
ATOM 622 N N . GLU A 1 81 ? 5.670 -1.914 -3.061 1.00 97.06 81 GLU A N 1
ATOM 623 C CA . GLU A 1 81 ? 6.132 -3.219 -3.555 1.00 97.06 81 GLU A CA 1
ATOM 624 C C . GLU A 1 81 ? 5.327 -3.760 -4.749 1.00 97.06 81 GLU A C 1
ATOM 626 O O . GLU A 1 81 ? 5.900 -4.384 -5.660 1.00 97.06 81 GLU A O 1
ATOM 631 N N . TYR A 1 82 ? 4.003 -3.575 -4.721 1.00 96.94 82 TYR A N 1
ATOM 632 C CA . TYR A 1 82 ? 3.085 -4.203 -5.670 1.00 96.94 82 TYR A CA 1
ATOM 633 C C . TYR A 1 82 ? 2.612 -3.270 -6.774 1.00 96.94 82 TYR A C 1
ATOM 635 O O . TYR A 1 82 ? 2.306 -3.788 -7.837 1.00 96.94 82 TYR A O 1
ATOM 643 N N . LEU A 1 83 ? 2.580 -1.952 -6.572 1.00 97.56 83 LEU A N 1
ATOM 644 C CA . LEU A 1 83 ? 2.142 -0.998 -7.592 1.00 97.56 83 LEU A CA 1
ATOM 645 C C . LEU A 1 83 ? 3.311 -0.191 -8.154 1.00 97.56 83 LEU A C 1
ATOM 647 O O . LEU A 1 83 ? 3.601 -0.296 -9.344 1.00 97.56 83 LEU A O 1
ATOM 651 N N . GLU A 1 84 ? 4.014 0.572 -7.316 1.00 98.00 84 GLU A N 1
ATOM 652 C CA . GLU A 1 84 ? 5.014 1.533 -7.812 1.00 98.00 84 GLU A CA 1
ATOM 653 C C . GLU A 1 84 ? 6.194 0.830 -8.490 1.00 98.00 84 GLU A C 1
ATOM 655 O O . GLU A 1 84 ? 6.649 1.250 -9.552 1.00 98.00 84 GLU A O 1
ATOM 660 N N . ARG A 1 85 ? 6.619 -0.326 -7.965 1.00 94.94 85 ARG A N 1
ATOM 661 C CA . ARG A 1 85 ? 7.626 -1.162 -8.632 1.00 94.94 85 ARG A CA 1
ATOM 662 C C . ARG A 1 85 ? 7.161 -1.708 -9.985 1.00 94.94 85 ARG A C 1
ATOM 664 O O . ARG A 1 85 ? 7.971 -1.840 -10.890 1.00 94.94 85 ARG A O 1
ATOM 671 N N . GLN A 1 86 ? 5.875 -2.032 -10.147 1.00 92.56 86 GLN A N 1
ATOM 672 C CA . GLN A 1 86 ? 5.341 -2.495 -11.439 1.00 92.56 86 GLN A CA 1
ATOM 673 C C . GLN A 1 86 ? 5.236 -1.358 -12.461 1.00 92.56 86 GLN A C 1
ATOM 675 O O . GLN A 1 86 ? 5.356 -1.601 -13.658 1.00 92.56 86 GLN A O 1
ATOM 680 N N . ARG A 1 87 ? 5.044 -0.123 -11.989 1.00 94.81 87 ARG A N 1
ATOM 681 C CA . ARG A 1 87 ? 5.039 1.090 -12.814 1.00 94.81 87 ARG A CA 1
ATOM 682 C C . ARG A 1 87 ? 6.437 1.661 -13.086 1.00 94.81 87 ARG A C 1
ATOM 684 O O . ARG A 1 87 ? 6.540 2.610 -13.848 1.00 94.81 87 ARG A O 1
ATOM 691 N N . LEU A 1 88 ? 7.489 1.100 -12.479 1.00 95.19 88 LEU A N 1
ATOM 692 C CA . LEU A 1 88 ? 8.850 1.659 -12.477 1.00 95.19 88 LEU A CA 1
ATOM 693 C C . LEU A 1 88 ? 8.928 3.088 -11.884 1.00 95.19 88 LEU A C 1
ATOM 695 O O . LEU A 1 88 ? 9.843 3.855 -12.174 1.00 95.19 88 LEU A O 1
ATOM 699 N N . GLU A 1 89 ? 8.009 3.426 -10.975 1.00 97.75 89 GLU A N 1
ATOM 700 C CA . GLU A 1 89 ? 7.905 4.735 -10.314 1.00 97.75 89 GLU A CA 1
ATOM 701 C C . GLU A 1 89 ? 8.832 4.829 -9.092 1.00 97.75 89 GLU A C 1
ATOM 703 O O . GLU A 1 89 ? 8.403 4.841 -7.932 1.00 97.75 89 GLU A O 1
ATOM 708 N N . ARG A 1 90 ? 10.145 4.886 -9.349 1.00 98.31 90 ARG A N 1
ATOM 709 C CA . ARG A 1 90 ? 11.192 4.859 -8.312 1.00 98.31 90 ARG A CA 1
ATOM 710 C C . ARG A 1 90 ? 11.016 5.936 -7.236 1.00 98.31 90 ARG A C 1
ATOM 712 O O . ARG A 1 90 ? 11.183 5.664 -6.047 1.00 98.31 90 ARG A O 1
ATOM 719 N N . GLN A 1 91 ? 10.666 7.161 -7.634 1.00 98.38 91 GLN A N 1
ATOM 720 C CA . GLN A 1 91 ? 10.508 8.272 -6.691 1.00 98.38 91 GLN A CA 1
ATOM 721 C C . GLN A 1 91 ? 9.347 8.023 -5.720 1.00 98.38 91 GLN A C 1
ATOM 723 O O . GLN A 1 91 ? 9.522 8.178 -4.510 1.00 98.38 91 GLN A O 1
ATOM 728 N N . ARG A 1 92 ? 8.184 7.587 -6.226 1.00 98.31 92 ARG A N 1
ATOM 729 C CA . ARG A 1 92 ? 7.021 7.258 -5.388 1.00 98.31 92 ARG A CA 1
ATOM 730 C C . ARG A 1 92 ? 7.295 6.064 -4.481 1.00 98.31 92 ARG A C 1
ATOM 732 O O . ARG A 1 92 ? 6.964 6.118 -3.299 1.00 98.31 92 ARG A O 1
ATOM 739 N N . PHE A 1 93 ? 7.944 5.023 -5.010 1.00 98.62 93 PHE A N 1
ATOM 740 C CA . PHE A 1 93 ? 8.383 3.863 -4.232 1.00 98.62 93 PHE A CA 1
ATOM 741 C C . PHE A 1 93 ? 9.177 4.297 -2.995 1.00 98.62 93 PHE A C 1
ATOM 743 O O . PHE A 1 93 ? 8.833 3.932 -1.872 1.00 98.62 93 PHE A O 1
ATOM 750 N N . ARG A 1 94 ? 10.201 5.133 -3.191 1.00 98.62 94 ARG A N 1
ATOM 751 C CA . ARG A 1 94 ? 11.048 5.627 -2.105 1.00 98.62 94 ARG A CA 1
ATOM 752 C C . ARG A 1 94 ? 10.275 6.494 -1.109 1.00 98.62 94 ARG A C 1
ATOM 754 O O . ARG A 1 94 ? 10.371 6.251 0.090 1.00 98.62 94 ARG A O 1
ATOM 761 N N . GLN A 1 95 ? 9.475 7.450 -1.590 1.00 98.62 95 GLN A N 1
ATOM 762 C CA . GLN A 1 95 ? 8.696 8.358 -0.736 1.00 98.62 95 GLN A CA 1
ATOM 763 C C . GLN A 1 95 ? 7.760 7.609 0.224 1.00 98.62 95 GLN A C 1
ATOM 765 O O . GLN A 1 95 ? 7.709 7.931 1.412 1.00 98.62 95 GLN A O 1
ATOM 770 N N . LEU A 1 96 ? 7.052 6.588 -0.269 1.00 98.75 96 LEU A N 1
ATOM 771 C CA . LEU A 1 96 ? 6.166 5.759 0.553 1.00 98.75 96 LEU A CA 1
ATOM 772 C C . LEU A 1 96 ? 6.941 5.024 1.656 1.00 98.75 96 LEU A C 1
ATOM 774 O O . LEU A 1 96 ? 6.539 5.034 2.818 1.00 98.75 96 LEU A O 1
ATOM 778 N N . LEU A 1 97 ? 8.077 4.410 1.321 1.00 98.81 97 LEU A N 1
ATOM 779 C CA . LEU A 1 97 ? 8.860 3.631 2.284 1.00 98.81 97 LEU A CA 1
ATOM 780 C C . LEU A 1 97 ? 9.594 4.507 3.307 1.00 98.81 97 LEU A C 1
ATOM 782 O O . LEU A 1 97 ? 9.669 4.147 4.483 1.00 98.81 97 LEU A O 1
ATOM 786 N N . GLU A 1 98 ? 10.100 5.668 2.893 1.00 98.62 98 GLU A N 1
ATOM 787 C CA . GLU A 1 98 ? 10.710 6.644 3.801 1.00 98.62 98 GLU A CA 1
ATOM 788 C C . GLU A 1 98 ? 9.670 7.219 4.771 1.00 98.62 98 GLU A C 1
ATOM 790 O O . GLU A 1 98 ? 9.944 7.303 5.970 1.00 98.62 98 GLU A O 1
ATOM 795 N N . ARG A 1 99 ? 8.445 7.515 4.308 1.00 98.19 99 ARG A N 1
ATOM 796 C CA . ARG A 1 99 ? 7.327 7.882 5.195 1.00 98.19 99 ARG A CA 1
ATOM 797 C C . ARG A 1 99 ? 7.091 6.814 6.265 1.00 98.19 99 ARG A C 1
ATOM 799 O O . ARG A 1 99 ? 6.992 7.153 7.440 1.00 98.19 99 ARG A O 1
ATOM 806 N N . VAL A 1 100 ? 7.041 5.535 5.886 1.00 98.50 100 VAL A N 1
ATOM 807 C CA . VAL A 1 100 ? 6.836 4.417 6.827 1.00 98.50 100 VAL A CA 1
ATOM 808 C C . VAL A 1 100 ? 7.934 4.359 7.889 1.00 98.50 100 VAL A C 1
ATOM 810 O O . VAL A 1 100 ? 7.654 4.122 9.065 1.00 98.50 100 VAL A O 1
ATOM 813 N N . ILE A 1 101 ? 9.193 4.566 7.499 1.00 98.31 101 ILE A N 1
ATOM 814 C CA . ILE A 1 101 ? 10.326 4.542 8.434 1.00 98.31 101 ILE A CA 1
ATOM 815 C C . ILE A 1 101 ? 10.277 5.735 9.392 1.00 98.31 101 ILE A C 1
ATOM 817 O O . ILE A 1 101 ? 10.571 5.552 10.575 1.00 98.31 101 ILE A O 1
ATOM 821 N N . ASN A 1 102 ? 9.870 6.904 8.898 1.00 97.50 102 ASN A N 1
ATOM 822 C CA . ASN A 1 102 ? 9.895 8.170 9.631 1.00 97.50 102 ASN A CA 1
ATOM 823 C C . ASN A 1 102 ? 8.611 8.473 10.420 1.00 97.50 102 ASN A C 1
ATOM 825 O O . ASN A 1 102 ? 8.612 9.394 11.234 1.00 97.50 102 ASN A O 1
ATOM 829 N N . ASP A 1 103 ? 7.530 7.715 10.219 1.00 97.12 103 ASP A N 1
ATOM 830 C CA . ASP A 1 103 ? 6.299 7.856 11.001 1.00 97.12 103 ASP A CA 1
ATOM 831 C C . ASP A 1 103 ? 6.600 7.747 12.516 1.00 97.12 103 ASP A C 1
ATOM 833 O O . ASP A 1 103 ? 7.429 6.919 12.908 1.00 97.12 103 ASP A O 1
ATOM 837 N N . PRO A 1 104 ? 5.966 8.523 13.410 1.00 94.12 104 PRO A N 1
ATOM 838 C CA . PRO A 1 104 ? 6.196 8.397 14.848 1.00 94.12 104 PRO A CA 1
ATOM 839 C C . PRO A 1 104 ? 5.807 7.014 15.392 1.00 94.12 104 PRO A C 1
ATOM 841 O O . PRO A 1 104 ? 4.734 6.483 15.107 1.00 94.12 104 PRO A O 1
ATOM 844 N N . VAL A 1 105 ? 6.667 6.406 16.213 1.00 91.81 105 VAL A N 1
ATOM 845 C CA . VAL A 1 105 ? 6.340 5.126 16.862 1.00 91.81 105 VAL A CA 1
ATOM 846 C C . VAL A 1 105 ? 5.142 5.313 17.795 1.00 91.81 105 VAL A C 1
ATOM 848 O O . VAL A 1 105 ? 5.095 6.262 18.570 1.00 91.81 105 VAL A O 1
ATOM 851 N N . GLY A 1 106 ? 4.178 4.391 17.730 1.00 88.06 106 GLY A N 1
ATOM 852 C CA . GLY A 1 106 ? 2.969 4.448 18.558 1.00 88.06 106 GLY A CA 1
ATOM 853 C C . GLY A 1 106 ? 1.842 5.315 17.986 1.00 88.06 106 GLY A C 1
ATOM 854 O O . GLY A 1 106 ? 0.828 5.477 18.652 1.00 88.06 106 GLY A O 1
ATOM 855 N N . SER A 1 107 ? 1.967 5.808 16.746 1.00 88.81 107 SER A N 1
ATOM 856 C CA . SER A 1 107 ? 0.903 6.523 16.016 1.00 88.81 107 SER A CA 1
ATOM 857 C C . SER A 1 107 ? -0.407 5.724 15.876 1.00 88.81 107 SER A C 1
ATOM 859 O O . SER A 1 107 ? -1.481 6.317 15.739 1.00 88.81 107 SER A O 1
ATOM 861 N N . PHE A 1 108 ? -0.323 4.387 15.949 1.00 95.62 108 PHE A N 1
ATOM 862 C CA . PHE A 1 108 ? -1.459 3.463 15.932 1.00 95.62 108 PHE A CA 1
ATOM 863 C C . PHE A 1 108 ? -1.276 2.301 16.932 1.00 95.62 108 PHE A C 1
ATOM 865 O O . PHE A 1 108 ? -0.792 1.231 16.545 1.00 95.62 108 PHE A O 1
ATOM 872 N N . PRO A 1 109 ? -1.603 2.491 18.224 1.00 94.62 109 PRO A N 1
ATOM 873 C CA . PRO A 1 109 ? -1.333 1.501 19.272 1.00 94.62 109 PRO A CA 1
ATOM 874 C C . PRO A 1 109 ? -1.962 0.125 19.013 1.00 94.62 109 PRO A C 1
ATOM 876 O O . PRO A 1 109 ? -1.305 -0.898 19.200 1.00 94.62 109 PRO A O 1
ATOM 879 N N . GLU A 1 110 ? -3.193 0.090 18.503 1.00 95.12 110 GLU A N 1
ATOM 880 C CA . GLU A 1 110 ? -3.953 -1.133 18.218 1.00 95.12 110 GLU A CA 1
ATOM 881 C C . GLU A 1 110 ? -3.298 -1.993 17.126 1.00 95.12 110 GLU A C 1
ATOM 883 O O . GLU A 1 110 ? -3.483 -3.208 17.092 1.00 95.12 110 GLU A O 1
ATOM 888 N N . MET A 1 111 ? -2.501 -1.370 16.251 1.00 96.25 111 MET A N 1
ATOM 889 C CA . MET A 1 111 ? -1.777 -2.017 15.153 1.00 96.25 111 MET A CA 1
ATOM 890 C C . MET A 1 111 ? -0.256 -1.862 15.295 1.00 96.25 111 MET A C 1
ATOM 892 O O . MET A 1 111 ? 0.478 -1.976 14.310 1.00 96.25 111 MET A O 1
ATOM 896 N N . ALA A 1 112 ? 0.245 -1.642 16.516 1.00 96.00 112 ALA A N 1
ATOM 897 C CA . ALA A 1 112 ? 1.659 -1.370 16.767 1.00 96.00 112 ALA A CA 1
ATOM 898 C C . ALA A 1 112 ? 2.580 -2.468 16.213 1.00 96.00 112 ALA A C 1
ATOM 900 O O . ALA A 1 112 ? 3.558 -2.159 15.532 1.00 96.00 112 ALA A O 1
ATOM 901 N N . LEU A 1 113 ? 2.239 -3.745 16.429 1.00 96.12 113 LEU A N 1
ATOM 902 C CA . LEU A 1 113 ? 3.004 -4.873 15.888 1.00 96.12 113 LEU A CA 1
ATOM 903 C C . LEU A 1 113 ? 3.042 -4.846 14.352 1.00 96.12 113 LEU A C 1
ATOM 905 O O . LEU A 1 113 ? 4.114 -4.956 13.759 1.00 96.12 113 LEU A O 1
ATOM 909 N N . ALA A 1 114 ? 1.890 -4.649 13.704 1.00 96.38 114 ALA A N 1
ATOM 910 C CA . ALA A 1 114 ? 1.807 -4.575 12.247 1.00 96.38 114 ALA A CA 1
ATOM 911 C C . ALA A 1 114 ? 2.639 -3.407 11.691 1.00 96.38 114 ALA A C 1
ATOM 913 O O . ALA A 1 114 ? 3.345 -3.572 10.696 1.00 96.38 114 ALA A O 1
ATOM 914 N N . ASN A 1 115 ? 2.627 -2.255 12.366 1.00 97.88 115 ASN A N 1
ATOM 915 C CA . ASN A 1 115 ? 3.432 -1.095 11.987 1.00 97.88 115 ASN A CA 1
ATOM 916 C C . ASN A 1 115 ? 4.938 -1.321 12.201 1.00 97.88 115 ASN A C 1
ATOM 918 O O . ASN A 1 115 ? 5.737 -0.848 11.393 1.00 97.88 115 ASN A O 1
ATOM 922 N N . GLN A 1 116 ? 5.357 -2.077 13.221 1.00 97.94 116 GLN A N 1
ATOM 923 C CA . GLN A 1 116 ? 6.768 -2.463 13.369 1.00 97.94 116 GLN A CA 1
ATOM 924 C C . GLN A 1 116 ? 7.221 -3.407 12.250 1.00 97.94 116 GLN A C 1
ATOM 926 O O . GLN A 1 116 ? 8.288 -3.204 11.664 1.00 97.94 116 GLN A O 1
ATOM 931 N N . ILE A 1 117 ? 6.382 -4.377 11.881 1.00 98.06 117 ILE A N 1
ATOM 932 C CA . ILE A 1 117 ? 6.647 -5.267 10.742 1.00 98.06 117 ILE A CA 1
ATOM 933 C C . ILE A 1 117 ? 6.726 -4.458 9.438 1.00 98.06 117 ILE A C 1
ATOM 935 O O . ILE A 1 117 ? 7.638 -4.670 8.638 1.00 98.06 117 ILE A O 1
ATOM 939 N N . ALA A 1 118 ? 5.820 -3.494 9.233 1.00 98.44 118 ALA A N 1
ATOM 940 C CA . ALA A 1 118 ? 5.845 -2.607 8.069 1.00 98.44 118 ALA A CA 1
ATOM 941 C C . ALA A 1 118 ? 7.174 -1.841 7.966 1.00 98.44 118 ALA A C 1
ATOM 943 O O . ALA A 1 118 ? 7.781 -1.818 6.900 1.00 98.44 118 ALA A O 1
ATOM 944 N N . ARG A 1 119 ? 7.689 -1.300 9.077 1.00 98.56 119 ARG A N 1
ATOM 945 C CA . ARG A 1 119 ? 8.993 -0.609 9.114 1.00 98.56 119 ARG A CA 1
ATOM 946 C C . ARG A 1 119 ? 10.156 -1.524 8.769 1.00 98.56 119 ARG A C 1
ATOM 948 O O . ARG A 1 119 ? 11.038 -1.132 8.007 1.00 98.56 119 ARG A O 1
ATOM 955 N N . GLN A 1 120 ? 10.175 -2.738 9.315 1.00 98.38 120 GLN A N 1
ATOM 956 C CA . GLN A 1 120 ? 11.206 -3.718 8.976 1.00 98.38 120 GLN A CA 1
ATOM 957 C C . GLN A 1 120 ? 11.177 -4.045 7.478 1.00 98.38 120 GLN A C 1
ATOM 959 O O . GLN A 1 120 ? 12.221 -4.034 6.824 1.00 98.38 120 GLN A O 1
ATOM 964 N N . ARG A 1 121 ? 9.983 -4.271 6.920 1.00 98.50 121 ARG A N 1
ATOM 965 C CA . ARG A 1 121 ? 9.805 -4.545 5.491 1.00 98.50 121 ARG A CA 1
ATOM 966 C C . ARG A 1 121 ? 10.200 -3.346 4.627 1.00 98.50 121 ARG A C 1
ATOM 968 O O . ARG A 1 121 ? 10.894 -3.543 3.639 1.00 98.50 121 ARG A O 1
ATOM 975 N N . ALA A 1 122 ? 9.856 -2.121 5.021 1.00 98.75 122 ALA A N 1
ATOM 976 C CA . ALA A 1 122 ? 10.242 -0.907 4.303 1.00 98.75 122 ALA A CA 1
ATOM 977 C C . ALA A 1 122 ? 11.766 -0.748 4.197 1.00 98.75 122 ALA A C 1
ATOM 979 O O . ALA A 1 122 ? 12.278 -0.501 3.107 1.00 98.75 122 ALA A O 1
ATOM 980 N N . ARG A 1 123 ? 12.505 -0.980 5.294 1.00 98.62 123 ARG A N 1
ATOM 981 C CA . ARG A 1 123 ? 13.980 -0.974 5.272 1.00 98.62 123 ARG A CA 1
ATOM 982 C C . ARG A 1 123 ? 14.539 -2.030 4.322 1.00 98.62 123 ARG A C 1
ATOM 984 O O . ARG A 1 123 ? 15.457 -1.740 3.564 1.00 98.62 123 ARG A O 1
ATOM 991 N N . HIS A 1 124 ? 13.970 -3.235 4.345 1.00 98.12 124 HIS A N 1
ATOM 992 C CA . HIS A 1 124 ? 14.382 -4.305 3.439 1.00 98.12 124 HIS A CA 1
ATOM 993 C C . HIS A 1 124 ? 14.137 -3.944 1.966 1.00 98.12 124 HIS A C 1
ATOM 995 O O . HIS A 1 124 ? 15.002 -4.179 1.130 1.00 98.12 124 HIS A O 1
ATOM 1001 N N . LEU A 1 125 ? 12.981 -3.355 1.647 1.00 97.81 125 LEU A N 1
ATOM 1002 C CA . LEU A 1 125 ? 12.640 -2.944 0.286 1.00 97.81 125 LEU A CA 1
ATOM 1003 C C . LEU A 1 125 ? 13.536 -1.798 -0.217 1.00 97.81 125 LEU A C 1
ATOM 1005 O O . LEU A 1 125 ? 14.006 -1.869 -1.348 1.00 97.81 125 LEU A O 1
ATOM 1009 N N . LEU A 1 126 ? 13.827 -0.787 0.611 1.00 98.31 126 LEU A N 1
ATOM 1010 C CA . LEU A 1 126 ? 14.748 0.303 0.248 1.00 98.31 126 LEU A CA 1
ATOM 1011 C C . LEU A 1 126 ? 16.176 -0.195 -0.002 1.00 98.31 126 LEU A C 1
ATOM 1013 O O . LEU A 1 126 ? 16.828 0.264 -0.934 1.00 98.31 126 LEU A O 1
ATOM 1017 N N . ALA A 1 127 ? 16.654 -1.163 0.786 1.00 97.81 127 ALA A N 1
ATOM 1018 C CA . ALA A 1 127 ? 17.979 -1.755 0.586 1.00 97.81 127 ALA A CA 1
ATOM 1019 C C . ALA A 1 127 ? 18.127 -2.466 -0.774 1.00 97.81 127 ALA A C 1
ATOM 1021 O O . ALA A 1 127 ? 19.246 -2.671 -1.231 1.00 97.81 127 ALA A O 1
ATOM 1022 N N . ARG A 1 128 ? 17.007 -2.827 -1.414 1.00 95.88 128 ARG A N 1
ATOM 1023 C CA . ARG A 1 128 ? 16.946 -3.507 -2.715 1.00 95.88 128 ARG A CA 1
ATOM 1024 C C . ARG A 1 128 ? 16.480 -2.607 -3.856 1.00 95.88 128 ARG A C 1
ATOM 1026 O O . ARG A 1 128 ? 16.241 -3.096 -4.952 1.00 95.88 128 ARG A O 1
ATOM 1033 N N . GLU A 1 129 ? 16.328 -1.306 -3.622 1.00 95.38 129 GLU A N 1
ATOM 1034 C CA . GLU A 1 129 ? 15.825 -0.374 -4.637 1.00 95.38 129 GLU A CA 1
ATOM 1035 C C . GLU A 1 129 ? 16.655 -0.429 -5.927 1.00 95.38 129 GLU A C 1
ATOM 1037 O O . GLU A 1 129 ? 16.085 -0.513 -7.009 1.00 95.38 129 GLU A O 1
ATOM 1042 N N . ALA A 1 130 ? 17.985 -0.466 -5.813 1.00 94.31 130 ALA A N 1
ATOM 1043 C CA . ALA A 1 130 ? 18.888 -0.536 -6.965 1.00 94.31 130 ALA A CA 1
ATOM 1044 C C . ALA A 1 130 ? 18.804 -1.862 -7.749 1.00 94.31 130 ALA A C 1
ATOM 1046 O O . ALA A 1 130 ? 19.252 -1.919 -8.887 1.00 94.31 130 ALA A O 1
ATOM 1047 N N . ASP A 1 131 ? 18.230 -2.922 -7.168 1.00 93.75 131 ASP A N 1
ATOM 1048 C CA . ASP A 1 131 ? 18.035 -4.199 -7.865 1.00 93.75 131 ASP A CA 1
ATOM 1049 C C . ASP A 1 131 ? 16.822 -4.157 -8.813 1.00 93.75 131 ASP A C 1
ATOM 1051 O O . ASP A 1 131 ? 16.657 -5.045 -9.652 1.00 93.75 131 ASP A O 1
ATOM 1055 N N . TRP A 1 132 ? 15.910 -3.197 -8.624 1.00 88.25 132 TRP A N 1
ATOM 1056 C CA . TRP A 1 132 ? 14.603 -3.162 -9.291 1.00 88.25 132 TRP A CA 1
ATOM 1057 C C . TRP A 1 132 ? 14.394 -1.961 -10.211 1.00 88.25 132 TRP A C 1
ATOM 1059 O O . TRP A 1 132 ? 13.484 -2.026 -11.040 1.00 88.25 132 TRP A O 1
ATOM 1069 N N . PHE A 1 133 ? 15.180 -0.893 -10.052 1.00 92.62 133 PHE A N 1
ATOM 1070 C CA . PHE A 1 133 ? 15.044 0.367 -10.787 1.00 92.62 133 PHE A CA 1
ATOM 1071 C C . PHE A 1 133 ? 16.376 0.855 -11.350 1.00 92.62 133 PHE A C 1
ATOM 1073 O O . PHE A 1 133 ? 17.408 0.677 -10.667 1.00 92.62 133 PHE A O 1
#